Protein AF-A0A6L3B6P8-F1 (afdb_monomer_lite)

Organism: Azospirillum brasilense (NCBI:txid192)

pLDDT: mean 83.55, std 8.52, range [46.25, 90.81]

Radius of gyration: 12.91 Å; chains: 1; bounding box: 26×32×33 Å

Sequence (75 aa):
MTVVPEQVAASLREKHGAAADEMIGEAAGLIERAARRWPAVHAFLDASGLRNSPRLIEQLAARAARRRAAEHTGA

Foldseek 3Di:
DQDQDVVLLVVQCVVPPPCSVVLQVQLSVVLVVCCVVPVVVNVVCVVVVVSRDSVSSNVSSVVVVVVVVVVVVPD

Secondary structure (DSSP, 8-state):
-PPPPHHHHHHHHHHHGGGHHHHHHHHHHHHHHHHHH-HHHHHHHHHTSGGG-HHHHHHHHHHHHHHHHHHHH--

Structure (mmCIF, N/CA/C/O backbone):
data_AF-A0A6L3B6P8-F1
#
_entry.id   AF-A0A6L3B6P8-F1
#
loop_
_atom_site.group_PDB
_atom_site.id
_atom_site.type_symbol
_atom_site.label_atom_id
_atom_site.label_alt_id
_atom_site.label_comp_id
_atom_site.label_asym_id
_atom_site.label_entity_id
_atom_site.label_seq_id
_atom_site.pdbx_PDB_ins_code
_atom_site.Cartn_x
_atom_site.Cartn_y
_atom_site.Cartn_z
_atom_site.occupancy
_atom_site.B_iso_or_equiv
_atom_site.auth_seq_id
_atom_site.auth_comp_id
_atom_site.auth_asym_id
_atom_site.auth_atom_id
_atom_site.pdbx_PDB_model_num
ATOM 1 N N . MET A 1 1 ? -12.469 1.807 -3.413 1.00 58.50 1 MET A N 1
ATOM 2 C CA . MET A 1 1 ? -11.353 2.606 -3.939 1.00 58.50 1 MET A CA 1
ATOM 3 C C . MET A 1 1 ? -10.417 2.941 -2.792 1.00 58.50 1 MET A C 1
ATOM 5 O O . MET A 1 1 ? -10.735 3.799 -1.977 1.00 58.50 1 MET A O 1
ATOM 9 N N . THR A 1 2 ? -9.321 2.196 -2.652 1.00 69.06 2 THR A N 1
ATOM 10 C CA . THR A 1 2 ? -8.251 2.536 -1.700 1.00 69.06 2 THR A CA 1
ATOM 11 C C . THR A 1 2 ? -7.498 3.753 -2.225 1.00 69.06 2 THR A C 1
ATOM 13 O O . THR A 1 2 ? -6.919 3.696 -3.306 1.00 69.06 2 THR A O 1
ATOM 16 N N . VAL A 1 3 ? -7.533 4.849 -1.469 1.00 72.50 3 VAL A N 1
ATOM 17 C CA . VAL A 1 3 ? -6.814 6.087 -1.781 1.00 72.50 3 VAL A CA 1
ATOM 18 C C . VAL A 1 3 ? -5.507 6.071 -0.998 1.00 72.50 3 VAL A C 1
ATOM 20 O O . VAL A 1 3 ? -5.531 6.047 0.230 1.00 72.50 3 VAL A O 1
ATOM 23 N N . VAL A 1 4 ? -4.373 6.053 -1.699 1.00 80.00 4 VAL A N 1
ATOM 24 C CA . VAL A 1 4 ? -3.064 6.242 -1.063 1.00 80.00 4 VAL A CA 1
ATOM 25 C C . VAL A 1 4 ? -2.914 7.731 -0.736 1.00 80.00 4 VAL A C 1
ATOM 27 O O . VAL A 1 4 ? -3.099 8.547 -1.638 1.00 80.00 4 VAL A O 1
ATOM 30 N N . PRO A 1 5 ? -2.615 8.120 0.518 1.00 83.62 5 PRO A N 1
ATOM 31 C CA . PRO A 1 5 ? -2.498 9.533 0.864 1.00 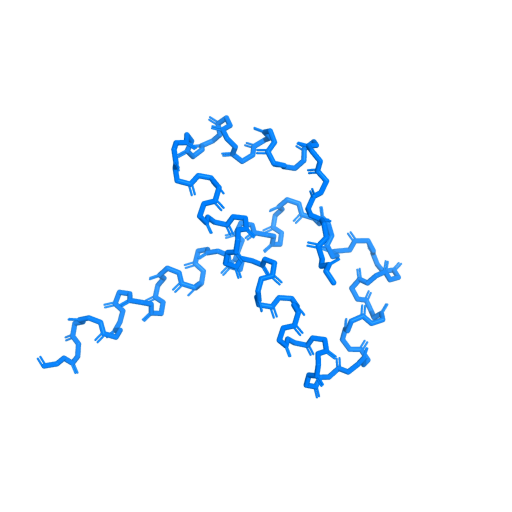83.62 5 PRO A CA 1
ATOM 32 C C . PRO A 1 5 ? -1.386 10.232 0.083 1.00 83.62 5 PRO A C 1
ATOM 34 O O . PRO A 1 5 ? -0.321 9.651 -0.128 1.00 83.62 5 PRO A O 1
ATOM 37 N N . GLU A 1 6 ? -1.588 11.506 -0.256 1.00 86.06 6 GLU A N 1
ATOM 38 C CA . GLU A 1 6 ? -0.638 12.269 -1.080 1.00 86.06 6 GLU A CA 1
ATOM 39 C C . GLU A 1 6 ? 0.761 12.345 -0.459 1.00 86.06 6 GLU A C 1
ATOM 41 O O . GLU A 1 6 ? 1.755 12.193 -1.152 1.00 86.06 6 GLU A O 1
ATOM 46 N N . GLN A 1 7 ? 0.854 12.467 0.866 1.00 85.06 7 GLN A N 1
ATOM 47 C CA . GLN A 1 7 ? 2.125 12.411 1.603 1.00 85.06 7 GLN A CA 1
ATOM 48 C C . GLN A 1 7 ? 2.915 11.113 1.350 1.00 85.06 7 GLN A C 1
ATOM 50 O O . GLN A 1 7 ? 4.142 11.120 1.270 1.00 85.06 7 GLN A O 1
ATOM 55 N N . VAL A 1 8 ? 2.214 9.988 1.191 1.00 85.62 8 VAL A N 1
ATOM 56 C CA . VAL A 1 8 ? 2.834 8.701 0.873 1.00 85.62 8 VAL A CA 1
ATOM 57 C C . VAL A 1 8 ? 3.218 8.657 -0.597 1.00 85.62 8 VAL A C 1
ATOM 59 O O . VAL A 1 8 ? 4.327 8.243 -0.920 1.00 85.62 8 VAL A O 1
ATOM 62 N N . ALA A 1 9 ? 2.332 9.125 -1.477 1.00 87.44 9 ALA A N 1
ATOM 63 C CA . ALA A 1 9 ? 2.602 9.202 -2.905 1.00 87.44 9 ALA A CA 1
ATOM 64 C C . ALA A 1 9 ? 3.829 10.079 -3.212 1.00 87.44 9 ALA A C 1
ATOM 66 O O . ALA A 1 9 ? 4.712 9.655 -3.952 1.00 87.44 9 ALA A O 1
ATOM 67 N N . ALA A 1 10 ? 3.939 11.248 -2.579 1.00 89.38 10 ALA A N 1
ATOM 68 C CA . ALA A 1 10 ? 5.081 12.148 -2.690 1.00 89.38 10 ALA A CA 1
ATOM 69 C C . ALA A 1 10 ? 6.382 11.483 -2.218 1.00 89.38 10 ALA A C 1
ATOM 71 O O . ALA A 1 10 ? 7.356 11.466 -2.965 1.00 89.38 10 ALA A O 1
ATOM 72 N N . SER A 1 11 ? 6.380 10.842 -1.042 1.00 87.69 11 SER A N 1
ATOM 73 C CA . SER A 1 11 ? 7.565 10.130 -0.538 1.00 87.69 11 SER A CA 1
ATOM 74 C C . SER A 1 11 ? 8.017 9.004 -1.478 1.00 87.69 11 SER A C 1
ATOM 76 O O . SER A 1 11 ? 9.213 8.776 -1.658 1.00 87.69 11 SER A O 1
ATOM 78 N N . LEU A 1 12 ? 7.073 8.311 -2.121 1.00 87.31 12 LEU A N 1
ATOM 79 C CA . LEU A 1 12 ? 7.387 7.281 -3.110 1.00 87.31 12 LEU A CA 1
ATOM 80 C C . LEU A 1 12 ? 7.943 7.879 -4.403 1.00 87.31 12 LEU A C 1
ATOM 82 O O . LEU A 1 12 ? 8.910 7.340 -4.937 1.00 87.31 12 LEU A O 1
ATOM 86 N N . ARG A 1 13 ? 7.383 8.995 -4.885 1.00 90.81 13 ARG A N 1
ATOM 87 C CA . ARG A 1 13 ? 7.888 9.716 -6.066 1.00 90.81 13 ARG A CA 1
ATOM 88 C C . ARG A 1 13 ? 9.301 10.245 -5.848 1.00 90.81 13 ARG A C 1
ATOM 90 O O . ARG A 1 13 ? 10.119 10.135 -6.753 1.00 90.81 13 ARG A O 1
ATOM 97 N N . GLU A 1 14 ? 9.626 10.727 -4.651 1.00 90.69 14 GLU A N 1
ATOM 98 C CA . GLU A 1 14 ? 10.992 11.139 -4.303 1.00 90.69 14 GLU A CA 1
ATOM 99 C C . GLU A 1 14 ? 11.989 9.971 -4.354 1.00 90.69 14 GLU A C 1
ATOM 101 O O . GLU A 1 14 ? 13.098 10.125 -4.860 1.00 90.69 14 GLU A O 1
ATOM 106 N N . LYS A 1 15 ? 11.602 8.785 -3.864 1.00 86.94 15 LYS A N 1
ATOM 107 C CA . LYS A 1 15 ? 12.491 7.609 -3.808 1.00 86.94 15 LYS A CA 1
ATOM 108 C C . LYS A 1 15 ? 12.608 6.847 -5.126 1.00 86.94 15 LYS A C 1
ATOM 110 O O . LYS A 1 15 ? 13.659 6.278 -5.411 1.00 86.94 15 LYS A O 1
ATOM 115 N N . HIS A 1 16 ? 11.518 6.768 -5.885 1.00 85.12 16 HIS A N 1
ATOM 116 C CA . HIS A 1 16 ? 11.381 5.860 -7.028 1.00 85.12 16 HIS A CA 1
ATOM 117 C C . HIS A 1 16 ? 11.131 6.580 -8.360 1.00 85.12 16 HIS A C 1
ATOM 119 O O . HIS A 1 16 ? 11.109 5.934 -9.409 1.00 85.12 16 HIS A O 1
ATOM 125 N N . GLY A 1 17 ? 10.960 7.906 -8.347 1.00 89.31 17 GLY A N 1
ATOM 126 C CA . GLY A 1 17 ? 10.731 8.706 -9.546 1.00 89.31 17 GLY A CA 1
ATOM 127 C C . GLY A 1 17 ? 9.509 8.227 -10.328 1.00 89.31 17 GLY A C 1
ATOM 128 O O . GLY A 1 17 ? 8.433 8.021 -9.767 1.00 89.31 17 GLY A O 1
ATOM 129 N N . ALA A 1 18 ? 9.693 8.002 -11.630 1.00 85.94 18 ALA A N 1
ATOM 130 C CA . ALA A 1 18 ? 8.631 7.591 -12.549 1.00 85.94 18 ALA A CA 1
ATOM 131 C C . ALA A 1 18 ? 7.983 6.235 -12.206 1.00 85.94 18 ALA A C 1
ATOM 133 O O . ALA A 1 18 ? 6.838 5.999 -12.579 1.00 85.94 18 ALA A O 1
ATOM 134 N N . ALA A 1 19 ? 8.676 5.351 -11.478 1.00 85.06 19 ALA A N 1
ATOM 135 C CA . ALA A 1 19 ? 8.125 4.049 -11.090 1.00 85.06 19 ALA A CA 1
ATOM 136 C C . ALA A 1 19 ? 7.112 4.143 -9.932 1.00 85.06 19 ALA A C 1
ATOM 138 O O . ALA A 1 19 ? 6.393 3.183 -9.654 1.00 85.06 19 ALA A O 1
ATOM 139 N N . ALA A 1 20 ? 7.040 5.286 -9.241 1.00 87.69 20 ALA A N 1
ATOM 140 C CA . ALA A 1 20 ? 6.233 5.432 -8.035 1.00 87.69 20 ALA A CA 1
ATOM 141 C C . ALA A 1 20 ? 4.729 5.259 -8.286 1.00 87.69 20 ALA A C 1
ATOM 143 O O . ALA A 1 20 ? 4.062 4.580 -7.507 1.00 87.69 20 ALA A O 1
ATOM 144 N N . ASP A 1 21 ? 4.191 5.823 -9.369 1.00 88.06 21 ASP A N 1
ATOM 145 C CA . ASP A 1 21 ? 2.753 5.736 -9.650 1.00 88.06 21 ASP A CA 1
ATOM 146 C C . ASP A 1 21 ? 2.324 4.289 -9.966 1.00 88.06 21 ASP A C 1
ATOM 148 O O . ASP A 1 21 ? 1.262 3.843 -9.524 1.00 88.06 21 ASP A O 1
ATOM 152 N N . GLU A 1 22 ? 3.183 3.512 -10.638 1.00 87.81 22 GLU A N 1
ATOM 153 C CA . GLU A 1 22 ? 2.956 2.079 -10.865 1.00 87.81 22 GLU A CA 1
ATOM 154 C C . GLU A 1 22 ? 2.971 1.297 -9.543 1.00 87.81 22 GLU A C 1
ATOM 156 O O . GLU A 1 22 ? 2.047 0.528 -9.262 1.00 87.81 22 GLU A O 1
ATOM 161 N N . MET A 1 23 ? 3.968 1.550 -8.686 1.00 87.44 23 MET A N 1
ATOM 162 C CA . MET A 1 23 ? 4.072 0.927 -7.362 1.00 87.44 23 MET A CA 1
ATOM 163 C C . MET A 1 23 ? 2.834 1.201 -6.495 1.00 87.44 23 MET A C 1
ATOM 165 O O . MET A 1 23 ? 2.301 0.292 -5.851 1.00 87.44 23 MET A O 1
ATOM 169 N N . ILE A 1 24 ? 2.357 2.449 -6.494 1.00 88.94 24 ILE A N 1
ATOM 170 C CA . ILE A 1 24 ? 1.152 2.880 -5.776 1.00 88.94 24 ILE A CA 1
ATOM 171 C C . ILE A 1 24 ? -0.074 2.122 -6.294 1.00 88.94 24 ILE A C 1
ATOM 173 O O . ILE A 1 24 ? -0.841 1.574 -5.496 1.00 88.94 24 ILE A O 1
ATOM 177 N N . GLY A 1 25 ? -0.236 2.040 -7.618 1.00 89.50 25 GLY A N 1
ATOM 178 C CA . GLY A 1 25 ? -1.335 1.314 -8.252 1.00 89.50 25 GLY A CA 1
ATOM 179 C C . GLY A 1 25 ? -1.340 -0.176 -7.902 1.00 89.50 25 GLY A C 1
ATOM 180 O O . GLY A 1 25 ? -2.380 -0.732 -7.532 1.00 89.50 25 GLY A O 1
ATOM 181 N N . GLU A 1 26 ? -0.177 -0.829 -7.943 1.00 89.94 26 GLU A N 1
ATOM 182 C CA . GLU A 1 26 ? -0.046 -2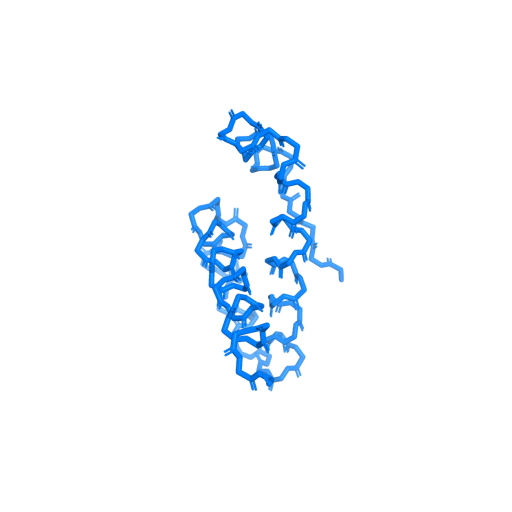.244 -7.586 1.00 89.94 26 GLU A CA 1
ATOM 183 C C . GLU A 1 26 ? -0.402 -2.518 -6.125 1.00 89.94 26 GLU A C 1
ATOM 185 O O . GLU A 1 26 ? -1.154 -3.457 -5.828 1.00 89.94 26 GLU A O 1
ATOM 190 N N . ALA A 1 27 ? 0.116 -1.698 -5.211 1.00 89.25 27 ALA A N 1
ATOM 191 C CA . ALA A 1 27 ? -0.160 -1.827 -3.789 1.00 89.25 27 ALA A CA 1
ATOM 192 C C . ALA A 1 27 ? -1.650 -1.618 -3.489 1.00 89.25 27 ALA A C 1
ATOM 194 O O . ALA A 1 27 ? -2.262 -2.448 -2.809 1.00 89.25 27 ALA A O 1
ATOM 195 N N . ALA A 1 28 ? -2.265 -0.573 -4.054 1.00 88.75 28 ALA A N 1
ATOM 196 C CA . ALA A 1 28 ? -3.693 -0.309 -3.903 1.00 88.75 28 ALA A CA 1
ATOM 197 C C . ALA A 1 28 ? -4.542 -1.488 -4.412 1.00 88.75 28 ALA A C 1
ATOM 199 O O . ALA A 1 28 ? -5.453 -1.951 -3.717 1.00 88.75 28 ALA A O 1
ATOM 200 N N . GLY A 1 29 ? -4.198 -2.046 -5.578 1.00 88.88 29 GLY A N 1
ATOM 201 C CA . GLY A 1 29 ? -4.880 -3.209 -6.146 1.00 88.88 29 GLY A CA 1
ATOM 202 C C . GLY A 1 29 ? -4.716 -4.492 -5.320 1.00 88.88 29 GLY A C 1
ATOM 203 O O . GLY A 1 29 ? -5.620 -5.333 -5.285 1.00 88.88 29 GLY A O 1
ATOM 204 N N . LEU A 1 30 ? -3.584 -4.677 -4.634 1.00 87.38 30 LEU A N 1
ATOM 205 C CA . LEU A 1 30 ? -3.395 -5.784 -3.690 1.00 87.38 30 LEU A CA 1
ATOM 206 C C . LEU A 1 30 ? -4.253 -5.614 -2.436 1.00 87.38 30 LEU A C 1
ATOM 208 O O . LEU A 1 30 ? -4.931 -6.566 -2.047 1.00 87.38 30 LEU A O 1
ATOM 212 N N . ILE A 1 31 ? -4.275 -4.415 -1.853 1.00 86.19 31 ILE A N 1
ATOM 213 C CA . ILE A 1 31 ? -5.096 -4.106 -0.677 1.00 86.19 31 ILE A CA 1
ATOM 214 C C . ILE A 1 31 ? -6.578 -4.321 -1.000 1.00 86.19 31 ILE A C 1
ATOM 216 O O . ILE A 1 31 ? -7.282 -4.978 -0.238 1.00 86.19 31 ILE A O 1
ATOM 220 N N . GLU A 1 32 ? -7.055 -3.862 -2.159 1.00 87.19 32 GLU A N 1
ATOM 221 C CA . GLU A 1 32 ? -8.450 -4.071 -2.561 1.00 87.19 32 GLU A CA 1
ATOM 222 C C . GLU A 1 32 ? -8.808 -5.538 -2.824 1.00 87.19 32 GLU A C 1
ATOM 224 O O . GLU A 1 32 ? -9.924 -5.973 -2.527 1.00 87.19 32 GLU A O 1
ATOM 229 N N . ARG A 1 33 ? -7.895 -6.324 -3.404 1.00 88.38 33 ARG A N 1
ATOM 230 C CA . ARG A 1 33 ? -8.120 -7.767 -3.589 1.00 88.38 33 ARG A CA 1
ATOM 231 C C . ARG A 1 33 ? -8.156 -8.497 -2.253 1.00 88.38 33 ARG A C 1
ATOM 233 O O . ARG A 1 33 ? -9.043 -9.324 -2.046 1.00 88.38 33 ARG A O 1
ATOM 240 N N . ALA A 1 34 ? -7.240 -8.164 -1.345 1.00 85.44 34 ALA A N 1
ATOM 241 C CA . ALA A 1 34 ? -7.235 -8.703 0.008 1.00 85.44 34 ALA A CA 1
ATOM 242 C C . ALA A 1 34 ? -8.526 -8.336 0.750 1.00 85.44 34 ALA A C 1
ATOM 244 O O . ALA A 1 34 ? -9.123 -9.204 1.372 1.00 85.44 34 ALA A O 1
ATOM 245 N N . ALA A 1 35 ? -9.008 -7.100 0.603 1.00 84.00 35 ALA A N 1
ATOM 246 C CA . ALA A 1 35 ? -10.243 -6.640 1.229 1.00 84.00 35 ALA A CA 1
ATOM 247 C C . ALA A 1 35 ? -11.486 -7.389 0.749 1.00 84.00 35 ALA A C 1
ATOM 249 O O . ALA A 1 35 ? -12.326 -7.776 1.558 1.00 84.00 35 ALA A O 1
ATOM 250 N N . ARG A 1 36 ? -11.583 -7.635 -0.563 1.00 86.19 36 ARG A N 1
ATOM 251 C CA . ARG A 1 36 ? -12.684 -8.414 -1.144 1.00 86.19 36 ARG A CA 1
ATOM 252 C C . ARG A 1 36 ? -12.659 -9.874 -0.710 1.00 86.19 36 ARG A C 1
ATOM 25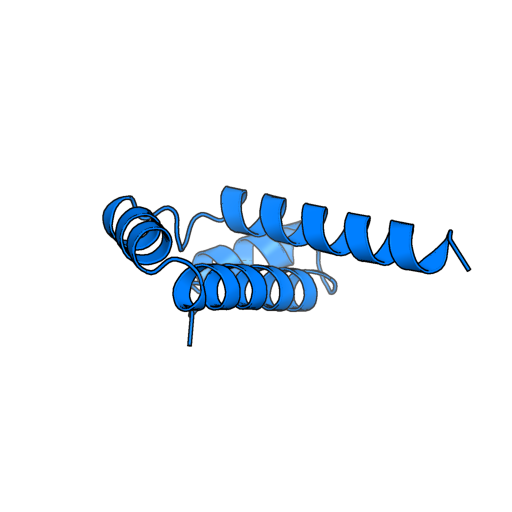4 O O . ARG A 1 36 ? -13.712 -10.461 -0.499 1.00 86.19 36 ARG A O 1
ATOM 261 N N . ARG A 1 37 ? -11.468 -10.464 -0.597 1.00 90.62 37 ARG A N 1
ATOM 262 C CA . ARG A 1 37 ? -11.311 -11.879 -0.240 1.00 90.62 37 ARG A CA 1
ATOM 263 C C . ARG A 1 37 ? -11.422 -12.125 1.266 1.00 90.62 37 ARG A C 1
ATOM 265 O O . ARG A 1 37 ? -11.948 -13.154 1.673 1.00 90.62 37 ARG A O 1
ATOM 272 N N . TRP A 1 38 ? -10.933 -11.189 2.075 1.00 90.38 38 TRP A N 1
ATOM 273 C CA . TRP A 1 38 ? -10.867 -11.280 3.530 1.00 90.38 38 TRP A CA 1
ATOM 274 C C . TRP A 1 38 ? -11.236 -9.933 4.172 1.00 90.38 38 TRP A C 1
ATOM 276 O O . TRP A 1 38 ? -10.354 -9.136 4.504 1.00 90.38 38 TRP A O 1
ATOM 286 N N . PRO A 1 39 ? -12.533 -9.681 4.414 1.00 86.44 39 PRO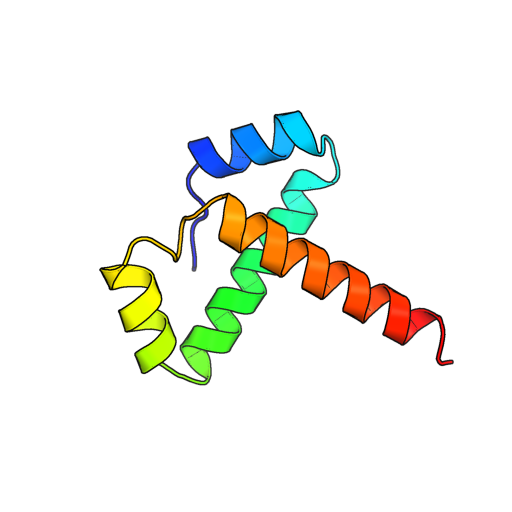 A N 1
ATOM 287 C CA . PRO A 1 39 ? -13.003 -8.417 4.987 1.00 86.44 39 PRO A CA 1
ATOM 288 C C . PRO A 1 39 ? -12.362 -8.077 6.341 1.00 86.44 39 PRO A C 1
ATOM 290 O O . PRO A 1 39 ? -12.069 -6.916 6.618 1.00 86.44 39 PRO A O 1
ATOM 293 N N . ALA A 1 40 ? -12.062 -9.091 7.162 1.00 89.25 40 ALA A N 1
ATOM 294 C CA . ALA A 1 40 ? -11.388 -8.916 8.449 1.00 89.25 40 ALA A CA 1
ATOM 295 C C . ALA A 1 40 ? -9.977 -8.313 8.313 1.00 89.25 40 ALA A C 1
ATOM 297 O O . ALA A 1 40 ? -9.570 -7.498 9.137 1.00 89.25 40 ALA A O 1
ATOM 298 N N . VAL A 1 41 ? -9.245 -8.659 7.247 1.00 85.56 41 VAL A N 1
ATOM 299 C CA . VAL A 1 41 ? -7.918 -8.086 6.967 1.00 85.56 41 VAL A CA 1
ATOM 300 C C . VAL A 1 41 ? -8.046 -6.607 6.627 1.00 85.56 41 VAL A C 1
ATOM 302 O O . VAL A 1 41 ? -7.246 -5.799 7.086 1.00 85.56 41 VAL A O 1
ATOM 305 N N . HIS A 1 42 ? -9.075 -6.234 5.865 1.00 82.50 42 HIS A N 1
ATOM 306 C CA . HIS A 1 42 ? -9.331 -4.831 5.559 1.00 82.50 42 HIS A CA 1
ATOM 307 C C . HIS A 1 42 ? -9.636 -4.022 6.820 1.00 82.50 42 HIS A C 1
ATOM 309 O O . HIS A 1 42 ? -9.016 -2.986 7.029 1.00 82.50 42 HIS A O 1
ATOM 315 N N . ALA A 1 43 ? -10.524 -4.524 7.684 1.00 86.56 43 ALA A N 1
ATOM 316 C CA . ALA A 1 43 ? -10.850 -3.871 8.950 1.00 86.56 43 ALA A CA 1
ATOM 317 C C . ALA A 1 43 ? -9.616 -3.718 9.856 1.00 86.56 43 ALA A C 1
ATOM 319 O O . ALA A 1 43 ? -9.405 -2.657 10.437 1.00 86.56 43 ALA A O 1
ATOM 320 N N . PHE A 1 44 ? -8.761 -4.742 9.926 1.00 89.31 44 PHE A N 1
ATOM 321 C CA . PHE A 1 44 ? -7.510 -4.680 10.679 1.00 89.31 44 PHE A CA 1
ATOM 322 C C . PHE A 1 44 ? -6.543 -3.620 10.131 1.00 89.31 44 PHE A C 1
ATOM 324 O O . PHE A 1 44 ? -5.984 -2.836 10.898 1.00 89.31 44 PHE A O 1
ATOM 331 N N . LEU A 1 45 ? -6.339 -3.573 8.811 1.00 86.75 45 LEU A N 1
ATOM 332 C CA . LEU A 1 45 ? -5.446 -2.597 8.178 1.00 86.75 45 LEU A CA 1
ATOM 333 C C . LEU A 1 45 ? -5.938 -1.157 8.360 1.00 86.75 45 LEU A C 1
ATOM 335 O O . LEU A 1 45 ? -5.118 -0.251 8.500 1.00 86.75 45 LEU A O 1
ATOM 339 N N . ASP A 1 46 ? -7.254 -0.959 8.353 1.00 85.81 46 ASP A N 1
ATOM 340 C CA . ASP A 1 46 ? -7.889 0.339 8.575 1.00 85.81 46 ASP A CA 1
ATOM 341 C C . ASP A 1 46 ? -7.733 0.777 10.041 1.00 85.81 46 ASP A C 1
ATOM 343 O O . ASP A 1 46 ? -7.188 1.845 10.312 1.00 85.81 46 ASP A O 1
ATOM 347 N N . ALA A 1 47 ? -8.079 -0.098 10.993 1.00 89.00 47 ALA A N 1
ATOM 348 C CA . ALA A 1 47 ? -7.985 0.178 12.429 1.00 89.00 47 ALA A CA 1
ATOM 349 C C . ALA A 1 47 ? -6.545 0.411 12.919 1.00 89.00 47 ALA A C 1
ATOM 351 O O . ALA A 1 47 ? -6.317 1.185 13.844 1.00 89.00 47 ALA A O 1
ATOM 352 N N . SER A 1 48 ? -5.565 -0.252 12.302 1.00 88.56 48 SER A N 1
ATOM 353 C CA . SER A 1 48 ? -4.142 -0.098 12.637 1.00 88.56 48 SER A CA 1
ATOM 354 C C . SER A 1 48 ? -3.457 1.067 11.913 1.00 88.56 48 SER A C 1
ATOM 356 O O . SER A 1 48 ? -2.276 1.319 12.147 1.00 88.56 48 SER A O 1
ATOM 358 N N . GLY A 1 49 ? -4.145 1.742 10.983 1.00 84.56 49 GLY A N 1
ATOM 359 C CA . GLY A 1 49 ? -3.550 2.756 10.106 1.00 84.56 49 GLY A CA 1
ATOM 360 C C . GLY A 1 49 ? -2.535 2.200 9.094 1.00 84.56 49 GLY A C 1
ATOM 361 O O . GLY A 1 49 ? -1.985 2.952 8.286 1.00 84.56 49 GLY A O 1
ATOM 362 N N . LEU A 1 50 ? -2.299 0.883 9.083 1.00 85.69 50 LEU A N 1
ATOM 363 C CA . LEU A 1 50 ? -1.340 0.229 8.192 1.00 85.69 50 LEU A CA 1
ATOM 364 C C . LEU A 1 50 ? -1.753 0.311 6.728 1.00 85.69 50 LEU A C 1
ATOM 366 O O . LEU A 1 50 ? -0.884 0.311 5.859 1.00 85.69 50 LEU A O 1
ATOM 370 N N . ARG A 1 51 ? -3.055 0.438 6.454 1.00 82.38 51 ARG A N 1
ATOM 371 C CA . ARG A 1 51 ? -3.606 0.604 5.103 1.00 82.38 51 ARG A CA 1
ATOM 372 C C . ARG A 1 51 ? -2.899 1.697 4.298 1.00 82.38 51 ARG A C 1
ATOM 374 O O . ARG A 1 51 ? -2.732 1.553 3.092 1.00 82.38 51 ARG A O 1
ATOM 381 N N . ASN A 1 52 ? -2.461 2.746 4.986 1.00 81.56 52 ASN A N 1
ATOM 382 C CA . ASN A 1 52 ? -1.848 3.933 4.408 1.00 81.56 52 ASN A CA 1
ATOM 383 C C . ASN A 1 52 ? -0.350 4.038 4.725 1.00 81.56 52 ASN A C 1
ATOM 385 O O . ASN A 1 52 ? 0.243 5.095 4.540 1.00 81.56 52 ASN A O 1
ATOM 389 N N . SER A 1 53 ? 0.269 2.982 5.253 1.00 84.69 53 SER A N 1
ATOM 390 C CA . SER A 1 53 ? 1.683 3.004 5.618 1.00 84.69 53 SER A CA 1
ATOM 391 C C . SER A 1 53 ? 2.562 3.031 4.360 1.00 84.69 53 SER A C 1
ATOM 393 O O . SER A 1 53 ? 2.475 2.093 3.560 1.00 84.69 53 SER A O 1
ATOM 395 N 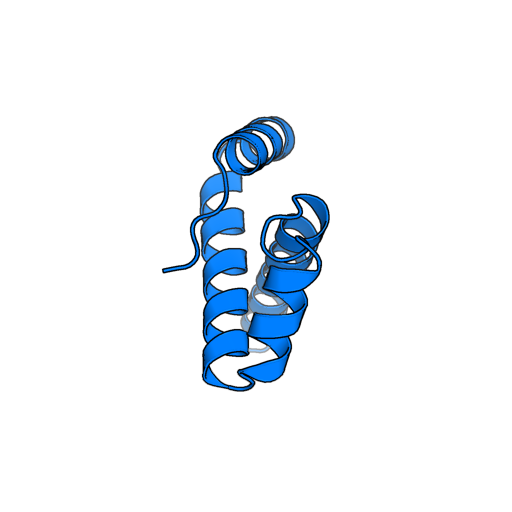N . PRO A 1 54 ? 3.468 4.020 4.204 1.00 83.25 54 PRO A N 1
ATOM 396 C CA . PRO A 1 54 ? 4.423 4.044 3.095 1.00 83.25 54 PRO A CA 1
ATOM 397 C C . PRO A 1 54 ? 5.216 2.746 2.992 1.00 83.25 54 PRO A C 1
ATOM 399 O O . PRO A 1 54 ? 5.320 2.152 1.926 1.00 83.25 54 PRO A O 1
ATOM 402 N N . ARG A 1 55 ? 5.691 2.240 4.135 1.00 86.69 55 ARG A N 1
ATOM 403 C CA . ARG A 1 55 ? 6.490 1.015 4.203 1.00 86.69 55 ARG A CA 1
ATOM 404 C C . ARG A 1 55 ? 5.708 -0.215 3.743 1.00 86.69 55 ARG A C 1
ATOM 406 O O . ARG A 1 55 ? 6.274 -1.070 3.068 1.00 86.69 55 ARG A O 1
ATOM 413 N N . LEU A 1 56 ? 4.425 -0.321 4.101 1.00 88.31 56 LEU A N 1
ATOM 414 C CA . LEU A 1 56 ? 3.591 -1.431 3.635 1.00 88.31 56 LEU A CA 1
ATOM 415 C C . LEU A 1 56 ? 3.371 -1.344 2.122 1.00 88.31 56 LEU A C 1
ATOM 417 O O . LEU A 1 56 ? 3.502 -2.348 1.426 1.00 88.31 56 LEU A O 1
ATOM 421 N N . ILE A 1 57 ? 3.072 -0.148 1.615 1.00 87.56 57 ILE A N 1
ATOM 422 C CA . ILE A 1 57 ? 2.869 0.097 0.185 1.00 87.56 57 ILE A CA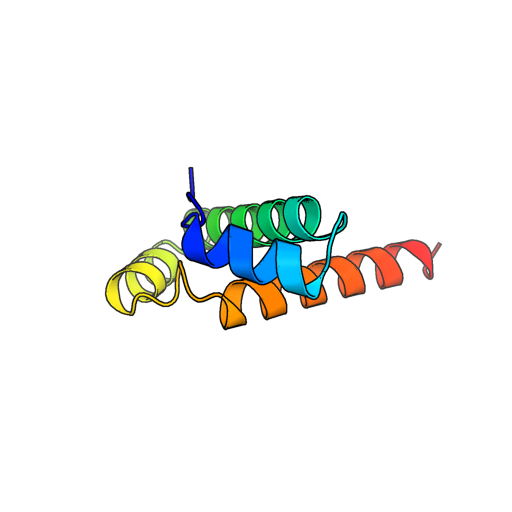 1
ATOM 423 C C . ILE A 1 57 ? 4.131 -0.265 -0.612 1.00 87.56 57 ILE A C 1
ATOM 425 O O . ILE A 1 57 ? 4.034 -1.029 -1.572 1.00 87.56 57 ILE A O 1
ATOM 429 N N . GLU A 1 58 ? 5.315 0.162 -0.161 1.00 85.81 58 GLU A N 1
ATOM 430 C CA . GLU A 1 58 ? 6.606 -0.216 -0.762 1.00 85.81 58 GLU A CA 1
ATOM 431 C C . GLU A 1 58 ? 6.797 -1.737 -0.795 1.00 85.81 58 GLU A C 1
ATOM 433 O O . GLU A 1 58 ? 7.168 -2.307 -1.823 1.00 85.81 58 GLU A O 1
ATOM 438 N N . GLN A 1 59 ? 6.516 -2.425 0.316 1.00 89.56 59 GLN A N 1
ATOM 439 C CA . GLN A 1 59 ? 6.661 -3.879 0.401 1.00 89.56 59 GLN A CA 1
ATOM 440 C C . GLN A 1 59 ? 5.703 -4.620 -0.537 1.00 89.56 59 GLN A C 1
ATOM 442 O O . GLN A 1 59 ? 6.102 -5.597 -1.180 1.00 89.56 59 GLN A O 1
ATOM 447 N N . LEU A 1 60 ? 4.449 -4.170 -0.621 1.00 90.12 60 LEU A N 1
ATOM 448 C CA . LEU A 1 60 ? 3.437 -4.756 -1.496 1.00 90.12 60 LEU A CA 1
ATOM 449 C C . LEU A 1 60 ? 3.795 -4.557 -2.970 1.00 90.12 60 LEU A C 1
ATOM 451 O O . LEU A 1 60 ? 3.740 -5.523 -3.734 1.00 90.12 60 LEU A O 1
ATOM 455 N N . ALA A 1 61 ? 4.230 -3.354 -3.345 1.00 85.44 61 ALA A N 1
ATOM 456 C CA . ALA A 1 61 ? 4.699 -3.051 -4.692 1.00 85.44 61 ALA A CA 1
ATOM 457 C C . ALA A 1 61 ? 5.924 -3.899 -5.067 1.00 85.44 61 ALA A C 1
ATOM 459 O O . ALA A 1 61 ? 5.914 -4.608 -6.071 1.00 85.44 61 ALA A O 1
ATOM 460 N N . ALA A 1 62 ? 6.945 -3.948 -4.203 1.00 85.31 62 ALA A N 1
ATOM 461 C CA . ALA A 1 62 ? 8.140 -4.759 -4.436 1.00 85.31 62 ALA A CA 1
ATOM 462 C C . ALA A 1 62 ? 7.815 -6.258 -4.564 1.00 85.31 62 ALA A C 1
ATOM 464 O O . ALA A 1 62 ? 8.437 -6.981 -5.344 1.00 85.31 62 ALA A O 1
ATOM 465 N N . ARG A 1 63 ? 6.842 -6.762 -3.796 1.00 86.69 63 ARG A N 1
ATOM 466 C CA . ARG A 1 63 ? 6.366 -8.147 -3.920 1.00 86.69 63 ARG A CA 1
ATOM 467 C C . ARG A 1 63 ? 5.651 -8.385 -5.250 1.00 86.69 63 ARG A C 1
ATOM 469 O O . ARG A 1 63 ? 5.824 -9.451 -5.837 1.00 86.69 63 ARG A O 1
ATOM 476 N N . ALA A 1 64 ? 4.853 -7.430 -5.712 1.00 83.62 64 ALA A N 1
ATOM 477 C CA . ALA A 1 64 ? 4.127 -7.534 -6.969 1.00 83.62 64 ALA A CA 1
ATOM 478 C C . ALA A 1 64 ? 5.076 -7.508 -8.183 1.00 83.62 64 ALA A C 1
ATOM 480 O O . ALA A 1 64 ? 4.980 -8.391 -9.037 1.00 83.62 64 ALA A O 1
ATOM 481 N N . ALA A 1 65 ? 6.075 -6.621 -8.174 1.00 80.12 65 ALA A N 1
ATOM 482 C CA . ALA A 1 65 ? 7.142 -6.575 -9.173 1.00 80.12 65 ALA A CA 1
ATOM 483 C C . ALA A 1 65 ? 7.926 -7.899 -9.259 1.00 80.12 65 ALA A C 1
ATOM 485 O O . ALA A 1 65 ? 8.120 -8.442 -10.345 1.00 80.12 65 ALA A O 1
ATOM 486 N N . ARG A 1 66 ? 8.307 -8.484 -8.111 1.00 82.19 66 ARG A N 1
ATOM 487 C CA . ARG A 1 66 ? 8.976 -9.801 -8.071 1.00 82.19 66 ARG A CA 1
ATOM 488 C C . ARG A 1 66 ? 8.114 -10.922 -8.652 1.00 82.19 66 ARG A C 1
ATOM 490 O O . ARG A 1 66 ? 8.650 -11.810 -9.305 1.00 82.19 66 ARG A O 1
ATOM 497 N N . ARG A 1 67 ? 6.795 -10.892 -8.425 1.00 80.44 67 ARG A N 1
ATOM 498 C CA . ARG A 1 67 ? 5.876 -11.881 -9.005 1.00 80.44 67 ARG A CA 1
ATOM 499 C C . ARG A 1 67 ? 5.850 -11.775 -10.532 1.00 80.44 67 ARG A C 1
ATOM 501 O O . ARG A 1 67 ? 5.995 -12.794 -11.190 1.00 80.44 67 ARG A O 1
ATOM 508 N N . ARG A 1 68 ? 5.752 -10.558 -11.078 1.00 74.94 68 ARG A N 1
ATOM 509 C CA . ARG A 1 68 ? 5.787 -10.326 -12.534 1.00 74.94 68 ARG A CA 1
ATOM 510 C C . ARG A 1 68 ? 7.108 -10.773 -13.163 1.00 74.94 68 ARG A C 1
ATOM 512 O O . ARG A 1 68 ? 7.103 -11.409 -14.210 1.00 74.94 68 ARG A O 1
ATOM 519 N N . ALA A 1 69 ? 8.235 -10.511 -12.501 1.00 75.88 69 ALA A N 1
ATOM 520 C CA . ALA A 1 69 ? 9.538 -11.000 -12.956 1.00 75.88 69 ALA A CA 1
ATOM 521 C C . ALA A 1 69 ? 9.603 -12.540 -12.991 1.00 75.88 69 ALA A C 1
ATOM 523 O O . ALA A 1 69 ? 10.113 -13.116 -13.951 1.00 75.88 69 ALA A O 1
ATOM 524 N N . ALA A 1 70 ? 9.046 -13.215 -11.980 1.00 75.94 70 ALA A N 1
ATOM 525 C CA . ALA A 1 70 ? 8.976 -14.675 -11.948 1.00 75.94 70 ALA A CA 1
ATOM 526 C C . ALA A 1 70 ? 8.059 -15.246 -13.047 1.00 75.94 70 ALA A C 1
ATOM 528 O O . ALA A 1 70 ? 8.411 -16.245 -13.665 1.00 75.94 70 ALA A O 1
ATOM 529 N N . GLU A 1 71 ? 6.928 -14.592 -13.333 1.00 72.56 71 GLU A N 1
ATOM 530 C CA . GLU A 1 71 ? 6.004 -14.966 -14.418 1.00 72.56 71 GLU A CA 1
ATOM 531 C C . GLU A 1 71 ? 6.658 -14.823 -15.808 1.00 72.56 71 GLU A C 1
ATOM 533 O O . GLU A 1 71 ? 6.415 -15.646 -16.684 1.00 72.56 71 GLU A O 1
ATOM 538 N N . HIS A 1 72 ? 7.538 -13.835 -16.002 1.00 60.50 72 HIS A N 1
ATOM 539 C CA . HIS A 1 72 ? 8.252 -13.619 -17.268 1.00 60.50 72 HIS A CA 1
ATOM 540 C C . HIS A 1 72 ? 9.471 -14.525 -17.495 1.00 60.50 72 HIS A C 1
ATOM 542 O O . HIS A 1 72 ? 9.902 -14.674 -18.634 1.00 60.50 72 HIS A O 1
ATOM 548 N N . THR A 1 73 ? 10.034 -15.120 -16.441 1.00 62.22 73 THR A N 1
ATOM 549 C CA . THR A 1 73 ? 11.228 -15.987 -16.541 1.00 62.22 73 THR A CA 1
ATOM 550 C C . THR A 1 73 ? 10.858 -17.480 -16.591 1.00 62.22 73 THR A C 1
ATOM 552 O O . THR A 1 73 ? 11.729 -18.331 -16.726 1.00 62.22 73 THR A O 1
ATOM 555 N N . GLY A 1 74 ? 9.567 -17.806 -16.466 1.00 56.12 74 GLY A N 1
ATOM 556 C CA . GLY A 1 74 ? 9.032 -19.172 -16.459 1.00 56.12 74 GLY A CA 1
ATOM 557 C C . GLY A 1 74 ? 8.143 -19.506 -17.661 1.00 56.12 74 GLY A C 1
ATOM 558 O O . GLY A 1 74 ? 7.165 -20.228 -17.471 1.00 56.12 74 GLY A O 1
ATOM 559 N N . ALA A 1 75 ? 8.448 -18.963 -18.846 1.00 46.25 75 ALA A N 1
ATOM 560 C CA . ALA A 1 75 ? 7.787 -19.285 -20.117 1.00 46.25 75 ALA A CA 1
ATOM 561 C C . ALA A 1 75 ? 8.721 -20.067 -21.048 1.00 46.25 75 ALA A C 1
ATOM 563 O O . ALA A 1 75 ? 9.900 -19.661 -21.162 1.00 46.25 75 ALA A O 1
#